Protein AF-A0A212C1H5-F1 (afdb_monomer)

Organism: Cervus elaphus hippelaphus (NCBI:txid46360)

Structure (mmCIF, N/CA/C/O backbone):
data_AF-A0A212C1H5-F1
#
_entry.id   AF-A0A212C1H5-F1
#
loop_
_atom_site.group_PDB
_atom_site.id
_atom_site.type_symbol
_atom_site.label_atom_id
_atom_site.label_alt_id
_atom_site.label_comp_id
_atom_site.label_asym_id
_atom_site.label_entity_id
_atom_site.label_seq_id
_atom_site.pdbx_PDB_ins_code
_atom_site.Cartn_x
_atom_site.Cartn_y
_atom_site.Cartn_z
_atom_site.occupancy
_atom_site.B_iso_or_equiv
_atom_site.auth_seq_id
_atom_site.auth_comp_id
_atom_site.auth_asym_id
_atom_site.auth_atom_id
_atom_site.pdbx_PDB_model_num
ATOM 1 N N . GLY A 1 1 ? 42.908 26.569 -45.230 1.00 54.16 1 GLY A N 1
ATOM 2 C CA . GLY A 1 1 ? 42.693 25.874 -43.937 1.00 54.16 1 GLY A CA 1
ATOM 3 C C . GLY A 1 1 ? 42.454 24.386 -44.158 1.00 54.16 1 GLY A C 1
ATOM 4 O O . GLY A 1 1 ? 42.084 24.028 -45.270 1.00 54.16 1 GLY A O 1
ATOM 5 N N . LYS A 1 2 ? 42.640 23.537 -43.129 1.00 58.97 2 LYS A N 1
ATOM 6 C CA . LYS A 1 2 ? 42.643 22.046 -43.169 1.00 58.97 2 LYS A CA 1
ATOM 7 C C . LYS A 1 2 ? 41.447 21.347 -43.855 1.00 58.97 2 LYS A C 1
ATOM 9 O O . LYS A 1 2 ? 41.479 20.137 -44.020 1.00 58.97 2 LYS A O 1
ATOM 14 N N . PHE A 1 3 ? 40.423 22.086 -44.279 1.00 60.28 3 PHE A N 1
ATOM 15 C CA . PHE A 1 3 ? 39.166 21.546 -44.802 1.00 60.28 3 PHE A CA 1
ATOM 16 C C . PHE A 1 3 ? 38.697 22.155 -46.134 1.00 60.28 3 PHE A C 1
ATOM 18 O O . PHE A 1 3 ? 37.614 21.830 -46.603 1.00 60.28 3 PHE A O 1
ATOM 25 N N . HIS A 1 4 ? 39.492 23.023 -46.774 1.00 64.06 4 HIS A N 1
ATOM 26 C CA . HIS A 1 4 ? 39.071 23.716 -48.006 1.00 64.06 4 HIS A CA 1
ATOM 27 C C . HIS A 1 4 ? 38.970 22.802 -49.245 1.00 64.06 4 HIS A C 1
ATOM 29 O O . HIS A 1 4 ? 38.386 23.208 -50.241 1.00 64.06 4 HIS A O 1
ATOM 35 N N . GLY A 1 5 ? 39.520 21.582 -49.195 1.00 68.19 5 GLY A N 1
ATOM 36 C CA . GLY A 1 5 ? 39.567 20.667 -50.343 1.00 68.19 5 GLY A CA 1
ATOM 37 C C . GLY A 1 5 ? 38.511 19.559 -50.361 1.00 68.19 5 GLY A C 1
ATOM 38 O O . GLY A 1 5 ? 38.435 18.837 -51.349 1.00 68.19 5 GLY A O 1
ATOM 39 N N . ASN A 1 6 ? 37.727 19.369 -49.290 1.00 77.69 6 ASN A N 1
ATOM 40 C CA . ASN A 1 6 ? 36.753 18.271 -49.234 1.00 77.69 6 ASN A CA 1
ATOM 41 C C . ASN A 1 6 ? 35.602 18.542 -48.236 1.00 77.69 6 ASN A C 1
ATOM 43 O O . ASN A 1 6 ? 35.604 18.014 -47.120 1.00 77.69 6 ASN A O 1
ATOM 47 N N . PRO A 1 7 ? 34.611 19.368 -48.617 1.00 79.88 7 PRO A N 1
ATOM 48 C CA . PRO A 1 7 ? 33.453 19.673 -47.772 1.00 79.88 7 PRO A CA 1
ATOM 49 C C . PRO A 1 7 ? 32.595 18.438 -47.451 1.00 79.88 7 PRO A C 1
ATOM 51 O O . PRO A 1 7 ? 32.007 18.367 -46.373 1.00 79.88 7 PRO A O 1
ATOM 54 N N . MET A 1 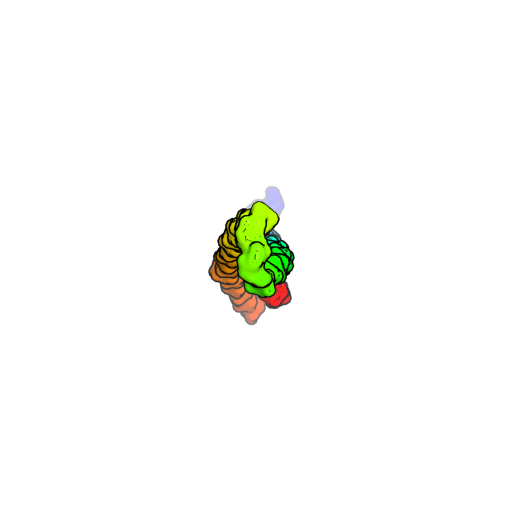8 ? 32.583 17.425 -48.327 1.00 85.38 8 MET A N 1
ATOM 55 C CA . MET A 1 8 ? 31.881 16.159 -48.080 1.00 85.38 8 MET A CA 1
ATOM 56 C C . MET A 1 8 ? 32.489 15.388 -46.907 1.00 85.38 8 MET A C 1
ATOM 58 O O . MET A 1 8 ? 31.760 14.888 -46.053 1.00 85.38 8 MET A O 1
ATOM 62 N N . HIS A 1 9 ? 33.819 15.340 -46.812 1.00 83.94 9 HIS A N 1
ATOM 63 C CA . HIS A 1 9 ? 34.504 14.704 -45.686 1.00 83.94 9 HIS A CA 1
ATOM 64 C C . HIS A 1 9 ? 34.149 15.380 -44.353 1.00 83.94 9 HIS A C 1
ATOM 66 O O . HIS A 1 9 ? 33.892 14.704 -43.359 1.00 83.94 9 HIS A O 1
ATOM 72 N N . VAL A 1 10 ? 34.063 16.713 -44.333 1.00 86.19 10 VAL A N 1
ATOM 73 C CA . VAL A 1 10 ? 33.647 17.465 -43.137 1.00 86.19 10 VAL A CA 1
ATOM 74 C C . VAL A 1 10 ? 32.201 17.152 -42.757 1.00 86.19 10 VAL A C 1
ATOM 76 O O . VAL A 1 10 ? 31.930 16.889 -41.587 1.00 86.19 10 VAL A O 1
ATOM 79 N N . ALA A 1 11 ? 31.283 17.117 -43.726 1.00 87.69 11 ALA A N 1
ATOM 80 C CA . ALA A 1 11 ? 29.883 16.773 -43.479 1.00 87.69 11 ALA A CA 1
ATOM 81 C C . ALA A 1 11 ? 29.730 15.360 -42.888 1.00 87.69 11 ALA A C 1
ATOM 83 O O . ALA A 1 11 ? 28.944 15.157 -41.961 1.00 87.69 11 ALA A O 1
ATOM 84 N N . VAL A 1 12 ? 30.524 14.396 -43.366 1.00 88.75 12 VAL A N 1
ATOM 85 C CA . VAL A 1 12 ? 30.555 13.028 -42.825 1.00 88.75 12 VAL A CA 1
ATOM 86 C C . VAL A 1 12 ? 31.069 13.009 -41.384 1.00 88.75 12 VAL A C 1
ATOM 88 O O . VAL A 1 12 ? 30.455 12.365 -40.534 1.00 88.75 12 VAL A O 1
ATOM 91 N N . VAL A 1 13 ? 32.149 13.734 -41.081 1.00 90.00 13 VAL A N 1
ATOM 92 C CA . VAL A 1 13 ? 32.690 13.827 -39.713 1.00 90.00 13 VAL A CA 1
ATOM 93 C C . VAL A 1 13 ? 31.669 14.454 -38.760 1.00 90.00 13 VAL A C 1
ATOM 95 O O . VAL A 1 13 ? 31.407 13.885 -37.704 1.00 90.00 13 VAL A O 1
ATOM 98 N N . ILE A 1 14 ? 31.028 15.560 -39.151 1.00 89.31 14 ILE A N 1
ATOM 99 C CA . ILE A 1 14 ? 29.989 16.220 -38.341 1.00 89.31 14 ILE A CA 1
ATOM 100 C C . ILE A 1 14 ? 28.794 15.284 -38.124 1.00 89.31 14 ILE A C 1
ATOM 102 O O . ILE A 1 14 ? 28.316 15.144 -37.001 1.00 89.31 14 ILE A O 1
ATOM 106 N N . SER A 1 15 ? 28.334 14.594 -39.172 1.00 89.38 15 SER A N 1
ATOM 107 C CA . SER A 1 15 ? 27.233 13.629 -39.076 1.00 89.38 15 SER A CA 1
ATOM 108 C C . SER A 1 15 ? 27.555 12.479 -38.116 1.00 89.38 15 SER A C 1
ATOM 110 O O . SER A 1 15 ? 26.720 12.099 -37.291 1.00 89.38 15 SER A O 1
ATOM 112 N N . ASN A 1 16 ? 28.7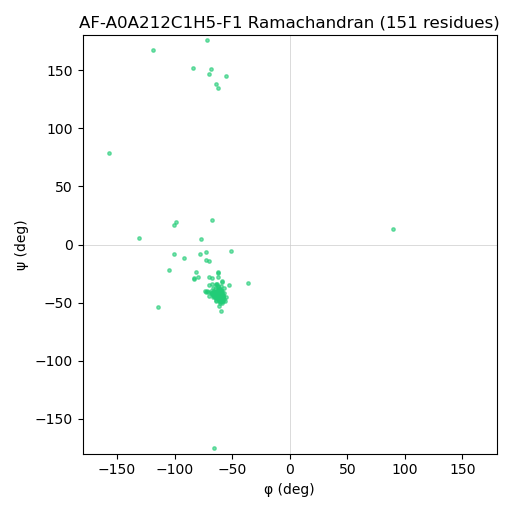85 11.960 -38.171 1.00 89.06 16 ASN A N 1
ATOM 113 C CA . ASN A 1 16 ? 29.254 10.917 -37.264 1.00 89.06 16 ASN A CA 1
ATOM 114 C C . ASN A 1 16 ? 29.352 11.417 -35.816 1.00 89.06 16 ASN A C 1
ATOM 116 O O . ASN A 1 16 ? 28.874 10.717 -34.926 1.00 89.06 16 ASN A O 1
ATOM 120 N N . CYS A 1 17 ? 29.883 12.623 -35.579 1.00 90.81 17 CYS A N 1
ATOM 121 C CA . CYS A 1 17 ? 29.919 13.223 -34.241 1.00 90.81 17 CYS A CA 1
ATOM 122 C C . CYS A 1 17 ? 28.510 13.417 -33.672 1.00 90.81 17 CYS A C 1
ATOM 124 O O . CYS A 1 17 ? 28.235 12.953 -32.574 1.00 90.81 17 CYS A O 1
ATOM 126 N N . LEU A 1 18 ? 27.581 13.993 -34.441 1.00 89.00 18 LEU A N 1
ATOM 127 C CA . LEU A 1 18 ? 26.193 14.184 -33.999 1.00 89.00 18 LEU A CA 1
ATOM 128 C C . LEU A 1 18 ? 25.472 12.853 -33.742 1.00 89.00 18 LEU A C 1
ATOM 130 O O . LEU A 1 18 ? 24.603 12.762 -32.874 1.00 89.00 18 LEU A O 1
ATOM 134 N N . ARG A 1 19 ? 25.780 11.804 -34.515 1.00 87.69 19 ARG A N 1
ATOM 135 C CA . ARG A 1 19 ? 25.254 10.454 -34.264 1.00 87.69 19 ARG A CA 1
ATOM 136 C C . ARG A 1 19 ? 25.788 9.894 -32.948 1.00 87.69 19 ARG A C 1
ATOM 138 O O . ARG A 1 19 ? 25.006 9.321 -32.195 1.00 87.69 19 ARG A O 1
ATOM 145 N N . GLU A 1 20 ? 27.072 10.083 -32.672 1.00 81.94 20 GLU A N 1
ATOM 146 C CA . GLU A 1 20 ? 27.699 9.589 -31.449 1.00 81.94 20 GLU A CA 1
ATOM 147 C C . GLU A 1 20 ? 27.255 10.374 -30.210 1.00 81.94 20 GLU A C 1
ATOM 149 O O . GLU A 1 20 ? 26.911 9.764 -29.203 1.00 81.94 20 GLU A O 1
ATOM 154 N N . GLU A 1 21 ? 27.121 11.698 -30.296 1.00 79.06 21 GLU A N 1
ATOM 155 C CA . GLU A 1 21 ? 26.545 12.525 -29.227 1.00 79.06 21 GLU A CA 1
ATOM 156 C C . GLU A 1 21 ? 25.111 12.097 -28.897 1.00 79.06 21 GLU A C 1
ATOM 158 O O . GLU A 1 21 ? 24.775 11.902 -27.730 1.00 79.06 21 GLU A O 1
ATOM 163 N N . ARG A 1 22 ? 24.273 11.854 -29.915 1.00 76.69 22 ARG A N 1
ATOM 164 C CA . ARG A 1 22 ? 22.919 11.311 -29.706 1.00 76.69 22 ARG A CA 1
ATOM 165 C C . ARG A 1 22 ? 22.939 9.924 -29.069 1.00 76.69 22 ARG A C 1
ATOM 167 O O . ARG A 1 22 ? 22.095 9.643 -28.223 1.00 76.69 22 ARG A O 1
ATOM 174 N N . ARG A 1 23 ? 23.894 9.065 -29.441 1.00 80.38 23 ARG A N 1
ATOM 175 C CA . ARG A 1 23 ? 24.070 7.737 -28.834 1.00 80.38 23 ARG A CA 1
ATOM 176 C C . ARG A 1 23 ? 24.457 7.848 -27.359 1.00 80.38 23 ARG A C 1
ATOM 178 O O . ARG A 1 23 ? 23.898 7.126 -26.541 1.00 80.38 23 ARG A O 1
ATOM 185 N N . ILE A 1 24 ? 25.371 8.758 -27.021 1.00 73.69 24 ILE A N 1
ATOM 186 C CA . ILE A 1 24 ? 25.818 9.016 -25.646 1.00 73.69 24 ILE A CA 1
ATOM 187 C C . ILE A 1 24 ? 24.671 9.591 -24.808 1.00 73.69 24 ILE A C 1
ATOM 189 O O . ILE A 1 24 ? 24.434 9.108 -23.705 1.00 73.69 24 ILE A O 1
ATOM 193 N N . LEU A 1 25 ? 23.911 10.554 -25.339 1.00 68.81 25 LEU A N 1
ATOM 194 C CA . LEU A 1 25 ? 22.744 11.127 -24.659 1.00 68.81 25 LEU A CA 1
ATOM 195 C C . LEU A 1 25 ? 21.636 10.087 -24.430 1.00 68.81 25 LEU A C 1
ATOM 197 O O . LEU A 1 25 ? 21.063 10.039 -23.347 1.00 68.81 25 LEU A O 1
ATOM 201 N N . ALA A 1 26 ? 21.374 9.212 -25.405 1.00 62.56 26 ALA A N 1
ATOM 202 C CA . ALA A 1 26 ? 20.406 8.124 -25.260 1.00 62.56 26 ALA A CA 1
ATOM 203 C C . ALA A 1 26 ? 20.881 7.024 -24.292 1.00 62.56 26 ALA A C 1
ATOM 205 O O . ALA A 1 26 ? 20.076 6.449 -23.567 1.00 62.56 26 ALA A O 1
ATOM 206 N N . ALA A 1 27 ? 22.182 6.730 -24.242 1.00 58.94 27 ALA A N 1
ATOM 207 C CA . ALA A 1 27 ? 22.750 5.830 -23.235 1.00 58.94 27 ALA A CA 1
ATOM 208 C C . ALA A 1 27 ? 22.727 6.454 -21.829 1.00 58.94 27 ALA A C 1
ATOM 210 O O . ALA A 1 27 ? 22.610 5.746 -20.834 1.00 58.94 27 ALA A O 1
ATOM 211 N N . ALA A 1 28 ? 22.784 7.783 -21.747 1.00 57.94 28 ALA A N 1
ATOM 212 C CA . ALA A 1 28 ? 22.643 8.536 -20.511 1.00 57.94 28 ALA A CA 1
ATOM 213 C C . ALA A 1 28 ? 21.185 8.661 -20.023 1.00 57.94 28 ALA A C 1
ATOM 215 O O . ALA A 1 28 ? 20.977 9.301 -18.994 1.00 57.94 28 ALA A O 1
ATOM 216 N N . ASN A 1 29 ? 20.195 8.019 -20.673 1.00 56.25 29 ASN A N 1
ATOM 217 C CA . ASN A 1 29 ? 18.765 8.029 -20.299 1.00 56.25 29 ASN A CA 1
ATOM 218 C C . ASN A 1 29 ? 18.432 7.308 -18.959 1.00 56.25 29 ASN A C 1
ATOM 220 O O . ASN A 1 29 ? 17.277 7.023 -18.655 1.00 56.25 29 ASN A O 1
ATOM 224 N N . MET A 1 30 ? 19.444 7.149 -18.097 1.00 56.25 30 MET A N 1
ATOM 225 C CA . MET A 1 30 ? 19.391 6.912 -16.647 1.00 56.25 30 MET A CA 1
ATOM 226 C C . MET A 1 30 ? 18.267 7.625 -15.861 1.00 56.25 30 MET A C 1
ATOM 228 O O . MET A 1 30 ? 17.842 7.051 -14.855 1.00 56.25 30 MET A O 1
ATOM 232 N N . PRO A 1 31 ? 17.782 8.844 -16.201 1.00 58.62 31 PRO A N 1
ATOM 233 C CA . PRO A 1 31 ? 16.693 9.476 -15.452 1.00 58.62 31 PRO A CA 1
ATOM 234 C C . PRO A 1 31 ? 15.409 8.647 -15.358 1.00 58.62 31 PRO A C 1
ATOM 236 O O . PRO A 1 31 ? 14.798 8.656 -14.291 1.00 58.62 31 PRO A O 1
ATOM 239 N N . VAL A 1 32 ? 15.005 7.917 -16.406 1.00 61.50 32 VAL A N 1
ATOM 240 C CA . VAL A 1 32 ? 13.754 7.132 -16.353 1.00 61.50 32 VAL A CA 1
ATOM 241 C C . VAL A 1 32 ? 13.924 5.905 -15.463 1.00 61.50 32 VAL A C 1
ATOM 243 O O . VAL A 1 32 ? 13.082 5.630 -14.610 1.00 61.50 32 VAL A O 1
ATOM 246 N N . GLN A 1 33 ? 15.077 5.247 -15.557 1.00 62.41 33 GLN A N 1
ATOM 247 C CA . GLN A 1 33 ? 15.376 4.073 -14.750 1.00 62.41 33 GLN A CA 1
ATOM 248 C C . GLN A 1 33 ? 15.515 4.392 -13.254 1.00 62.41 33 GLN A C 1
ATOM 250 O O . GLN A 1 33 ? 14.891 3.733 -12.424 1.00 62.41 33 GLN A O 1
ATOM 255 N N . ARG A 1 34 ? 16.238 5.465 -12.896 1.00 69.62 34 ARG A N 1
ATOM 256 C CA . ARG A 1 34 ? 16.291 5.940 -11.500 1.00 69.62 34 ARG A CA 1
ATOM 257 C C . ARG A 1 34 ? 14.906 6.288 -10.958 1.00 69.62 34 ARG A C 1
ATOM 259 O O . ARG A 1 34 ? 14.658 6.134 -9.768 1.00 69.62 34 ARG A O 1
ATOM 266 N N . ASN A 1 35 ? 14.002 6.764 -11.813 1.00 79.12 35 ASN A N 1
ATOM 267 C CA . ASN A 1 35 ? 12.643 7.109 -11.411 1.00 79.12 35 ASN A CA 1
ATOM 268 C C . ASN A 1 35 ? 11.796 5.861 -11.096 1.00 79.12 35 ASN A C 1
ATOM 270 O O . ASN A 1 35 ? 11.067 5.869 -10.106 1.00 79.12 35 ASN A O 1
ATOM 274 N N . VAL A 1 36 ? 11.918 4.784 -11.886 1.00 84.19 36 VAL A N 1
ATOM 275 C CA . VAL A 1 36 ? 11.269 3.486 -11.606 1.00 84.19 36 VAL A CA 1
ATOM 276 C C . VAL A 1 36 ? 11.768 2.921 -10.276 1.00 84.19 36 VAL A C 1
ATOM 278 O O . VAL A 1 36 ? 10.961 2.652 -9.389 1.00 84.19 36 VAL A O 1
ATOM 281 N N . GLU A 1 37 ? 13.088 2.821 -10.098 1.00 85.31 37 GLU A N 1
ATOM 282 C CA . GLU A 1 37 ? 13.708 2.266 -8.886 1.00 85.31 37 GLU A CA 1
ATOM 283 C C . GLU A 1 37 ? 13.302 3.047 -7.624 1.00 85.31 37 GLU A C 1
ATOM 285 O O . GLU A 1 37 ? 12.914 2.456 -6.612 1.00 85.31 37 GLU A O 1
ATOM 290 N N . HIS A 1 38 ? 13.316 4.384 -7.683 1.00 88.94 38 HIS A N 1
ATOM 291 C CA . HIS A 1 38 ? 12.871 5.218 -6.566 1.00 88.94 38 HIS A CA 1
ATOM 292 C C . HIS A 1 38 ? 11.385 5.025 -6.243 1.00 88.94 38 HIS A C 1
ATOM 294 O O . HIS A 1 38 ? 11.026 4.970 -5.065 1.00 88.94 38 HIS A O 1
ATOM 300 N N . LYS A 1 39 ? 10.517 4.900 -7.254 1.00 91.38 39 LYS A N 1
ATOM 301 C CA . LYS A 1 39 ? 9.087 4.653 -7.027 1.00 91.38 39 LYS A CA 1
ATOM 302 C C . LYS A 1 39 ? 8.823 3.273 -6.442 1.00 91.38 39 LYS A C 1
ATOM 304 O O . LYS A 1 39 ? 8.040 3.173 -5.502 1.00 91.38 39 LYS A O 1
ATOM 309 N N . VAL A 1 40 ? 9.502 2.237 -6.932 1.00 92.50 40 VAL A N 1
ATOM 310 C CA . VAL A 1 40 ? 9.432 0.884 -6.356 1.00 92.50 40 VAL A CA 1
ATOM 311 C C . VAL A 1 40 ? 9.833 0.919 -4.880 1.00 92.50 40 VAL A C 1
ATOM 313 O O . VAL A 1 40 ? 9.116 0.388 -4.030 1.00 92.50 40 VAL A O 1
ATOM 316 N N . ALA A 1 41 ? 10.939 1.592 -4.551 1.00 94.00 41 ALA A N 1
ATOM 317 C CA . ALA A 1 41 ? 11.398 1.729 -3.172 1.00 94.00 41 ALA A CA 1
ATOM 318 C C . ALA A 1 41 ? 10.394 2.492 -2.287 1.00 94.00 41 ALA A C 1
ATOM 320 O O . ALA A 1 41 ? 10.135 2.072 -1.157 1.00 94.00 41 ALA A O 1
ATOM 321 N N . ALA A 1 42 ? 9.801 3.574 -2.800 1.00 95.25 42 ALA A N 1
ATOM 322 C CA . ALA A 1 42 ? 8.790 4.353 -2.088 1.00 95.25 42 ALA A CA 1
ATOM 323 C C . ALA A 1 42 ? 7.519 3.533 -1.813 1.00 95.25 42 ALA A C 1
ATOM 325 O O . ALA A 1 42 ? 7.071 3.475 -0.668 1.00 95.25 42 ALA A O 1
ATOM 326 N N . ILE A 1 43 ? 6.991 2.832 -2.822 1.00 96.81 43 ILE A N 1
ATOM 327 C CA . ILE A 1 43 ? 5.821 1.952 -2.676 1.00 96.81 43 ILE A CA 1
ATOM 328 C C . ILE A 1 43 ? 6.116 0.853 -1.652 1.00 96.81 43 ILE A C 1
ATOM 330 O O . ILE A 1 43 ? 5.317 0.623 -0.745 1.00 96.81 43 ILE A O 1
ATOM 334 N N . LYS A 1 44 ? 7.291 0.215 -1.735 1.00 97.19 44 LYS A N 1
ATOM 335 C CA . LYS A 1 44 ? 7.714 -0.812 -0.773 1.00 97.19 44 LYS A CA 1
ATOM 336 C C . LYS A 1 44 ? 7.743 -0.276 0.660 1.00 97.19 44 LYS A C 1
ATOM 338 O O . LYS A 1 44 ? 7.279 -0.960 1.570 1.00 97.19 44 LYS A O 1
ATOM 343 N N . ASN A 1 45 ? 8.262 0.933 0.868 1.00 97.81 45 ASN A N 1
ATOM 344 C CA . ASN A 1 45 ? 8.272 1.556 2.188 1.00 97.81 45 ASN A CA 1
ATOM 345 C C . ASN A 1 45 ? 6.847 1.848 2.689 1.00 97.81 45 ASN A C 1
ATOM 347 O O . ASN A 1 45 ? 6.516 1.480 3.814 1.00 97.81 45 ASN A O 1
ATOM 351 N N . SER A 1 46 ? 5.978 2.406 1.841 1.00 97.88 46 SER A N 1
ATOM 352 C CA . SER A 1 46 ? 4.565 2.646 2.169 1.00 97.88 46 SER A CA 1
ATOM 353 C C . SER A 1 46 ? 3.819 1.361 2.540 1.00 97.88 46 SER A C 1
ATOM 355 O O . SER A 1 46 ? 3.042 1.359 3.498 1.00 97.88 46 SER A O 1
ATOM 357 N N . VAL A 1 47 ? 4.082 0.254 1.837 1.00 98.38 47 VAL A N 1
ATOM 358 C CA . VAL A 1 47 ? 3.534 -1.072 2.165 1.00 98.38 47 VAL A CA 1
ATOM 359 C C . VAL A 1 47 ? 3.993 -1.520 3.551 1.00 98.38 47 VAL A C 1
ATOM 361 O O . VAL A 1 47 ? 3.152 -1.887 4.367 1.00 98.38 47 VAL A O 1
ATOM 364 N N . GLN A 1 48 ? 5.291 -1.431 3.855 1.00 98.19 48 GLN A N 1
ATOM 365 C CA . GLN A 1 48 ? 5.827 -1.818 5.167 1.00 98.19 48 GLN A CA 1
ATOM 366 C C . GLN A 1 48 ? 5.239 -0.981 6.310 1.00 98.19 48 GLN A C 1
ATOM 368 O O . GLN A 1 48 ? 4.878 -1.526 7.352 1.00 98.19 48 GLN A O 1
ATOM 373 N N . MET A 1 49 ? 5.099 0.331 6.115 1.00 97.06 49 MET A N 1
ATOM 374 C CA . MET A 1 49 ? 4.471 1.209 7.106 1.00 97.06 49 MET A CA 1
ATOM 375 C C . MET A 1 49 ? 2.992 0.857 7.313 1.00 97.06 49 MET A C 1
ATOM 377 O O . MET A 1 49 ? 2.523 0.798 8.445 1.00 97.06 49 MET A O 1
ATOM 381 N N . THR A 1 50 ? 2.266 0.563 6.231 1.00 98.00 50 THR A N 1
ATOM 382 C CA . THR A 1 50 ? 0.851 0.157 6.300 1.00 98.00 50 THR A CA 1
ATOM 383 C C . THR A 1 50 ? 0.683 -1.210 6.972 1.00 98.00 50 THR A C 1
ATOM 385 O O . THR A 1 50 ? -0.286 -1.429 7.699 1.00 98.00 50 THR A O 1
ATOM 388 N N . GLU A 1 51 ? 1.634 -2.127 6.786 1.00 97.88 51 GLU A N 1
ATOM 389 C CA . GLU A 1 51 ? 1.669 -3.411 7.492 1.00 97.88 51 GLU A CA 1
ATOM 390 C C . GLU A 1 51 ? 1.854 -3.209 9.005 1.00 97.88 51 GLU A C 1
ATOM 392 O O . GLU A 1 51 ? 1.147 -3.827 9.799 1.00 97.88 51 GLU A O 1
ATOM 397 N N . GLN A 1 52 ? 2.754 -2.308 9.418 1.00 97.81 52 GLN A N 1
ATOM 398 C CA . GLN A 1 52 ? 2.926 -1.955 10.832 1.00 97.81 52 GLN A CA 1
ATOM 399 C C . GLN A 1 52 ? 1.665 -1.311 11.421 1.00 97.81 52 GLN A C 1
ATOM 401 O O . GLN A 1 52 ? 1.241 -1.694 12.510 1.00 97.81 52 GLN A O 1
ATOM 406 N N . ASP A 1 53 ? 1.029 -0.393 10.688 1.00 96.62 53 ASP A N 1
ATOM 407 C CA . ASP A 1 53 ? -0.246 0.209 11.097 1.00 96.62 53 ASP A CA 1
ATOM 408 C C . ASP A 1 53 ? -1.350 -0.848 11.261 1.00 96.62 53 ASP A C 1
ATOM 410 O O . ASP A 1 53 ? -2.195 -0.726 12.147 1.00 96.62 53 ASP A O 1
ATOM 414 N N . THR A 1 54 ? -1.344 -1.885 10.418 1.00 97.88 54 THR A N 1
ATOM 415 C CA . THR A 1 54 ? -2.311 -2.991 10.480 1.00 97.88 54 THR A CA 1
ATOM 416 C C . THR A 1 54 ? -2.079 -3.862 11.712 1.00 97.88 54 THR A C 1
ATOM 418 O O . THR A 1 54 ? -3.036 -4.134 12.425 1.00 97.88 54 THR A O 1
ATOM 421 N N . LYS A 1 55 ? -0.826 -4.208 12.036 1.00 98.25 55 LYS A N 1
ATOM 422 C CA . LYS A 1 55 ? -0.493 -4.945 13.273 1.00 98.25 55 LYS A CA 1
ATOM 423 C C . LYS A 1 55 ? -0.925 -4.179 14.521 1.00 98.25 55 LYS A C 1
ATOM 425 O O . LYS A 1 55 ? -1.567 -4.726 15.403 1.00 98.25 55 LYS A O 1
ATOM 430 N N . TYR A 1 56 ? -0.655 -2.877 14.555 1.00 96.94 56 TYR A N 1
ATOM 431 C CA . TYR A 1 56 ? -1.107 -2.038 15.663 1.00 96.94 56 TYR A CA 1
ATOM 432 C C . TYR A 1 56 ? -2.642 -1.949 15.755 1.00 96.94 56 TYR A C 1
ATOM 434 O O . TYR A 1 56 ? -3.209 -1.858 16.843 1.00 96.94 56 TYR A O 1
ATOM 442 N N . LEU A 1 57 ? -3.336 -1.964 14.615 1.00 98.00 57 LEU A N 1
ATOM 443 C CA . LEU A 1 57 ? -4.795 -2.008 14.581 1.00 98.00 57 LEU A CA 1
ATOM 444 C C . LEU A 1 57 ? -5.344 -3.340 15.119 1.00 98.00 57 LEU A C 1
ATOM 446 O O . LEU A 1 57 ? -6.369 -3.320 15.798 1.00 98.00 57 LEU A O 1
ATOM 450 N N . GLU A 1 58 ? -4.674 -4.459 14.831 1.00 98.25 58 GLU A N 1
ATOM 451 C CA . GLU A 1 58 ? -4.990 -5.779 15.395 1.00 98.25 58 GLU A CA 1
ATOM 452 C C . GLU A 1 58 ? -4.857 -5.757 16.924 1.00 98.25 58 GLU A C 1
ATOM 454 O O . GLU A 1 58 ? -5.820 -6.092 17.609 1.00 98.25 58 GLU A O 1
ATOM 459 N N . ASP A 1 59 ? -3.751 -5.226 17.459 1.00 98.44 59 ASP A N 1
ATOM 460 C CA . ASP A 1 59 ? -3.534 -5.109 18.910 1.00 98.44 59 ASP A CA 1
ATOM 461 C C . ASP A 1 59 ? -4.643 -4.290 19.604 1.00 98.44 59 ASP A C 1
ATOM 463 O O . ASP A 1 59 ? -5.186 -4.689 20.637 1.00 98.44 59 ASP A O 1
ATOM 467 N N . LEU A 1 60 ? -5.023 -3.144 19.024 1.00 97.75 60 LEU A N 1
ATOM 468 C CA . LEU A 1 60 ? -6.109 -2.307 19.554 1.00 97.75 60 LEU A CA 1
ATOM 469 C C . LEU A 1 60 ? -7.466 -3.014 19.525 1.00 97.75 60 LEU A C 1
ATOM 471 O O . LEU A 1 60 ? -8.320 -2.773 20.383 1.00 97.75 60 LEU A O 1
ATOM 475 N N . GLN A 1 61 ? -7.693 -3.836 18.505 1.00 98.44 61 GLN A N 1
ATOM 476 C CA . GLN A 1 61 ? -8.932 -4.579 18.364 1.00 98.44 61 GLN A CA 1
ATOM 477 C C . GLN A 1 61 ? -8.999 -5.735 19.363 1.00 98.44 61 GLN A C 1
ATOM 479 O O . GLN A 1 61 ? -10.049 -5.929 19.973 1.00 98.44 61 GLN A O 1
ATOM 484 N N . ASP A 1 62 ? -7.888 -6.431 19.594 1.00 98.62 62 ASP A N 1
ATOM 485 C CA . ASP A 1 62 ? -7.779 -7.468 20.619 1.00 98.62 62 ASP A CA 1
ATOM 486 C C . ASP A 1 62 ? -8.012 -6.894 22.025 1.00 98.62 62 ASP A C 1
ATOM 488 O O . ASP A 1 62 ? -8.745 -7.483 22.826 1.00 98.62 62 ASP A O 1
ATOM 492 N N . GLU A 1 63 ? -7.464 -5.709 22.318 1.00 98.06 63 GLU A N 1
ATOM 493 C CA . GLU A 1 63 ? -7.704 -5.011 23.585 1.00 98.06 63 GLU A CA 1
ATOM 494 C C . GLU A 1 63 ? -9.184 -4.637 23.754 1.00 98.06 63 GLU A C 1
ATOM 496 O O . GLU A 1 63 ? -9.779 -4.873 24.814 1.00 98.06 63 GLU A O 1
ATOM 501 N N . PHE A 1 64 ? -9.799 -4.083 22.704 1.00 98.25 64 PHE A N 1
ATOM 502 C CA . PHE A 1 64 ? -11.223 -3.756 22.707 1.00 98.25 64 PHE A CA 1
ATOM 503 C C . PHE A 1 64 ? -12.073 -5.005 22.964 1.00 98.25 64 PHE A C 1
ATOM 505 O O . PHE A 1 64 ? -12.923 -5.002 23.857 1.00 98.25 64 PHE A O 1
ATOM 512 N N . ASP A 1 65 ? -11.819 -6.084 22.224 1.00 98.19 65 ASP A N 1
ATOM 513 C CA . ASP A 1 65 ? -12.551 -7.343 22.333 1.00 98.19 65 ASP A CA 1
ATOM 514 C C . ASP A 1 65 ? -12.413 -7.954 23.728 1.00 98.19 65 ASP A C 1
ATOM 516 O O . ASP A 1 65 ? -13.396 -8.448 24.289 1.00 98.19 65 ASP A O 1
ATOM 520 N N . TYR A 1 66 ? -11.211 -7.913 24.306 1.00 97.56 66 TYR A N 1
ATOM 521 C CA . TYR A 1 66 ? -10.956 -8.394 25.659 1.00 97.56 66 TYR A CA 1
ATOM 522 C C . TYR A 1 66 ? -11.781 -7.622 26.695 1.00 97.56 66 TYR A C 1
ATOM 524 O O . TYR A 1 66 ? -12.493 -8.228 27.508 1.00 97.56 66 TYR A O 1
ATOM 532 N N . ARG A 1 67 ? -11.743 -6.286 26.652 1.00 95.31 67 ARG A N 1
ATOM 533 C CA . ARG A 1 67 ? -12.502 -5.440 27.588 1.00 95.31 67 ARG A CA 1
ATOM 534 C C . ARG A 1 67 ? -14.003 -5.603 27.402 1.00 95.31 67 ARG A C 1
ATOM 536 O O . ARG A 1 67 ? -14.732 -5.775 28.378 1.00 95.31 67 ARG A O 1
ATOM 543 N N . TYR A 1 68 ? -14.465 -5.638 26.158 1.00 94.94 68 TYR A N 1
ATOM 544 C CA . TYR A 1 68 ? -15.872 -5.840 25.840 1.00 94.94 68 TYR A CA 1
ATOM 545 C C . TYR A 1 68 ? -16.395 -7.186 26.363 1.00 94.94 68 TYR A C 1
ATOM 547 O O . TYR A 1 68 ? -17.434 -7.228 27.026 1.00 94.94 68 TYR A O 1
ATOM 555 N N . LYS A 1 69 ? -15.651 -8.280 26.147 1.00 95.12 69 LYS A N 1
ATOM 556 C CA . LYS A 1 69 ? -15.991 -9.610 26.683 1.00 95.12 69 LYS A CA 1
ATOM 557 C C . LYS A 1 69 ? -16.015 -9.617 28.209 1.00 95.12 69 LYS A C 1
ATOM 559 O O . LYS A 1 69 ? -16.971 -10.133 28.782 1.00 95.12 69 LYS A O 1
ATOM 564 N N . THR A 1 70 ? -15.025 -8.993 28.851 1.00 92.00 70 THR A N 1
ATOM 565 C CA . THR A 1 70 ? -14.956 -8.867 30.319 1.00 92.00 70 THR A CA 1
ATOM 566 C C . THR A 1 70 ? -16.229 -8.226 30.875 1.00 92.00 70 THR A C 1
ATOM 568 O O . THR A 1 70 ? -16.832 -8.734 31.823 1.00 92.00 70 THR A O 1
ATOM 571 N N . ILE A 1 71 ? -16.695 -7.154 30.232 1.00 89.12 71 ILE A N 1
ATOM 572 C CA . ILE A 1 71 ? -17.918 -6.454 30.622 1.00 89.12 71 ILE A CA 1
ATOM 573 C C . ILE A 1 71 ? -19.173 -7.302 30.405 1.00 89.12 71 ILE A C 1
ATOM 575 O O . ILE A 1 71 ? -20.066 -7.318 31.257 1.00 89.12 71 ILE A O 1
ATOM 579 N N . GLN A 1 72 ? -19.261 -8.029 29.290 1.00 87.88 72 GLN A N 1
ATOM 580 C CA . GLN A 1 72 ? -20.413 -8.892 29.025 1.00 87.88 72 GLN A CA 1
ATOM 581 C C . GLN A 1 72 ? -20.571 -10.003 30.067 1.00 87.88 72 GLN A C 1
ATOM 583 O O . GLN A 1 72 ? -21.702 -10.331 30.434 1.00 87.88 72 GLN A O 1
ATOM 588 N N . THR A 1 73 ? -19.454 -10.551 30.551 1.00 88.25 73 THR A N 1
ATOM 589 C CA . THR A 1 73 ? -19.437 -11.645 31.530 1.00 88.25 73 THR A CA 1
ATOM 590 C C . THR A 1 73 ? -19.722 -11.216 32.971 1.00 88.25 73 THR A C 1
ATOM 592 O O . THR A 1 73 ? -19.888 -12.086 33.819 1.00 88.25 73 THR A O 1
ATOM 595 N N . MET A 1 74 ? -19.802 -9.912 33.269 1.00 83.88 74 MET A N 1
ATOM 596 C CA . MET A 1 74 ? -20.132 -9.430 34.617 1.00 83.88 74 MET A CA 1
ATOM 597 C C . MET A 1 74 ? -21.595 -9.699 35.001 1.00 83.88 74 MET A C 1
ATOM 599 O O . MET A 1 74 ? -22.507 -9.636 34.164 1.00 83.88 74 MET A O 1
ATOM 603 N N . ASP A 1 75 ? -21.814 -9.948 36.293 1.00 76.31 75 ASP A N 1
ATOM 604 C CA . ASP A 1 75 ? -23.132 -10.204 36.873 1.00 76.31 75 ASP A CA 1
ATOM 605 C C . ASP A 1 75 ? -24.021 -8.948 36.852 1.00 76.31 75 ASP A C 1
ATOM 607 O O . ASP A 1 75 ? -23.545 -7.812 36.880 1.00 76.31 75 ASP A O 1
ATOM 611 N N . GLN A 1 76 ? -25.346 -9.125 36.783 1.00 69.25 76 GLN A N 1
ATOM 612 C CA . GLN A 1 76 ? -26.285 -8.002 36.594 1.00 69.25 76 GLN A CA 1
ATOM 613 C C . GLN A 1 76 ? -26.268 -6.972 37.739 1.00 69.25 76 GLN A C 1
ATOM 615 O O . GLN A 1 76 ? -26.605 -5.812 37.502 1.00 69.25 76 GLN A O 1
ATOM 620 N N . GLY A 1 77 ? -25.850 -7.368 38.947 1.00 64.12 77 GLY A N 1
ATOM 621 C CA . GLY A 1 77 ? -25.753 -6.481 40.112 1.00 64.12 77 GLY A CA 1
ATOM 622 C C . GLY A 1 77 ? -24.677 -5.394 39.991 1.00 64.12 77 GLY A C 1
ATOM 623 O O . GLY A 1 77 ? -24.868 -4.298 40.514 1.00 64.12 77 GLY A O 1
ATOM 624 N N . ASP A 1 78 ? -23.603 -5.649 39.236 1.00 67.56 78 ASP A N 1
ATOM 625 C CA . ASP A 1 78 ? -22.447 -4.742 39.121 1.00 67.56 78 ASP A CA 1
ATOM 626 C C . ASP A 1 78 ? -22.562 -3.750 37.946 1.00 67.56 78 ASP A C 1
ATOM 628 O O . ASP A 1 78 ? -21.826 -2.758 37.859 1.00 67.56 78 ASP A O 1
ATOM 632 N N . LYS A 1 79 ? -23.540 -3.971 37.053 1.00 67.56 79 LYS A N 1
ATOM 633 C CA . LYS A 1 79 ? -23.734 -3.209 35.804 1.00 67.56 79 LYS A CA 1
ATOM 634 C C . LYS A 1 79 ? -24.262 -1.790 35.998 1.00 67.56 79 LYS A C 1
ATOM 636 O O . LYS A 1 79 ? -24.218 -1.005 35.059 1.00 67.56 79 LYS A O 1
ATOM 641 N N . ASN A 1 80 ? -24.747 -1.442 37.189 1.00 71.75 80 ASN A N 1
ATOM 642 C CA . ASN A 1 80 ? -25.289 -0.109 37.471 1.00 71.75 80 ASN A CA 1
ATOM 643 C C . ASN A 1 80 ? -24.293 0.805 38.213 1.00 71.75 80 ASN A C 1
ATOM 645 O O . ASN A 1 80 ? -24.686 1.806 38.813 1.00 71.75 80 ASN A O 1
ATOM 649 N N . SER A 1 81 ? -23.003 0.448 38.210 1.00 82.75 81 SER A N 1
ATOM 650 C CA . SER A 1 81 ? -21.946 1.209 38.878 1.00 82.75 81 SER A CA 1
ATOM 651 C C . SER A 1 81 ? -21.411 2.361 38.014 1.00 82.75 81 SER A C 1
ATOM 653 O O . SER A 1 81 ? -21.393 2.300 36.785 1.00 82.75 81 SER A O 1
ATOM 655 N N . ALA A 1 82 ? -20.913 3.422 38.659 1.00 85.62 82 ALA A N 1
ATOM 656 C CA . ALA A 1 82 ? -20.228 4.518 37.963 1.00 85.62 82 ALA A CA 1
ATOM 657 C C . ALA A 1 82 ? -18.995 4.029 37.176 1.00 85.62 82 ALA A C 1
ATOM 659 O O . ALA A 1 82 ? -18.698 4.558 36.107 1.00 85.62 82 ALA A O 1
ATOM 660 N N . LEU A 1 83 ? -18.326 2.983 37.675 1.00 84.88 83 LEU A N 1
ATOM 661 C CA . LEU A 1 83 ? -17.192 2.338 37.012 1.00 84.88 83 LEU A CA 1
ATOM 662 C C . LEU A 1 83 ? -17.606 1.688 35.688 1.00 84.88 83 LEU A C 1
ATOM 664 O O . LEU A 1 83 ? -16.924 1.868 34.685 1.00 84.88 83 LEU A O 1
ATOM 668 N N . MET A 1 84 ? -18.757 1.011 35.653 1.00 87.06 84 MET A N 1
ATOM 669 C CA . MET A 1 84 ? -19.302 0.434 34.422 1.00 87.06 84 MET A CA 1
ATOM 670 C C . MET A 1 84 ? -19.583 1.511 33.368 1.00 87.06 84 MET A C 1
ATOM 672 O O . MET A 1 84 ? -19.225 1.351 32.203 1.00 87.06 84 MET A O 1
ATOM 676 N N . ASN A 1 85 ? -20.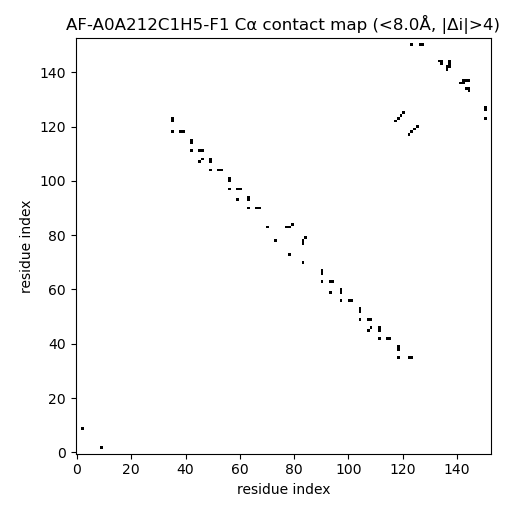189 2.631 33.771 1.00 87.88 85 ASN A N 1
ATOM 677 C CA . ASN A 1 85 ? -20.440 3.744 32.853 1.00 87.88 85 ASN A CA 1
ATOM 678 C C . ASN A 1 85 ? -19.133 4.313 32.279 1.00 87.88 85 ASN A C 1
ATOM 680 O O . ASN A 1 85 ? -19.077 4.648 31.097 1.00 87.88 85 ASN A O 1
ATOM 684 N N . GLN A 1 86 ? -18.075 4.389 33.090 1.00 92.00 86 GLN A N 1
ATOM 685 C CA . GLN A 1 86 ? -16.766 4.845 32.630 1.00 92.00 86 GLN A CA 1
ATOM 686 C C . GLN A 1 86 ? -16.112 3.857 31.656 1.00 92.00 86 GLN A C 1
ATOM 688 O O . GLN A 1 86 ? -15.598 4.283 30.624 1.00 92.00 86 GLN A O 1
ATOM 693 N N . GLU A 1 87 ? -16.201 2.555 31.920 1.00 91.50 87 GLU A N 1
ATOM 694 C CA . GLU A 1 87 ? -15.718 1.515 31.004 1.00 91.50 87 GLU A CA 1
ATOM 695 C C . GLU A 1 87 ? -16.434 1.557 29.645 1.00 91.50 87 GLU A C 1
ATOM 697 O O . GLU A 1 87 ? -15.791 1.449 28.600 1.00 91.50 87 GLU A O 1
ATOM 702 N N . VAL A 1 88 ? -17.753 1.786 29.631 1.00 91.69 88 VAL A N 1
ATOM 703 C CA . VAL A 1 88 ? -18.524 1.957 28.387 1.00 91.69 88 VAL A CA 1
ATOM 704 C C . VAL A 1 88 ? -18.048 3.181 27.599 1.00 91.69 88 VAL A C 1
ATOM 706 O O . VAL A 1 88 ? -17.901 3.096 26.378 1.00 91.69 88 VAL A O 1
ATOM 709 N N . LEU A 1 89 ? -17.762 4.302 28.273 1.00 95.31 89 LEU A N 1
ATOM 710 C CA . LEU A 1 89 ? -17.189 5.482 27.617 1.00 95.31 89 LEU A CA 1
ATOM 711 C C . LEU A 1 89 ? -15.816 5.172 27.014 1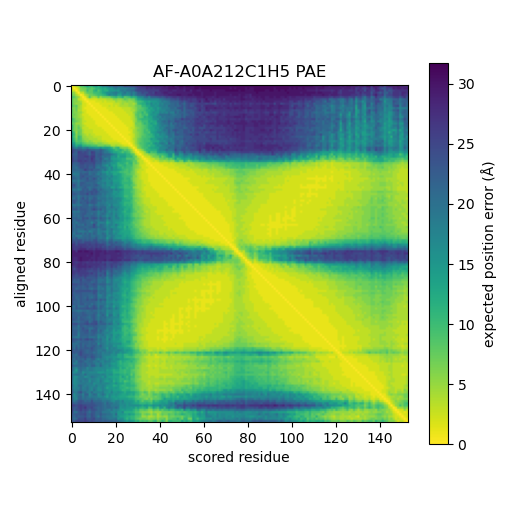.00 95.31 89 LEU A C 1
ATOM 713 O O . LEU A 1 89 ? -15.570 5.527 25.862 1.00 95.31 89 LEU A O 1
ATOM 717 N N . THR A 1 90 ? -14.951 4.451 27.733 1.00 95.88 90 THR A N 1
ATOM 718 C CA . THR A 1 90 ? -13.641 4.075 27.188 1.00 95.88 90 THR A CA 1
ATOM 719 C C . THR A 1 90 ? -13.769 3.139 25.985 1.00 95.88 90 THR A C 1
ATOM 721 O O . THR A 1 90 ? -13.073 3.326 24.990 1.00 95.88 90 THR A O 1
ATOM 724 N N . LEU A 1 91 ? -14.685 2.165 26.015 1.00 96.94 91 LEU A N 1
ATOM 725 C CA . LEU A 1 91 ? -14.957 1.315 24.851 1.00 96.94 91 LEU A CA 1
ATOM 726 C C . LEU A 1 91 ? -15.439 2.128 23.646 1.00 96.94 91 LEU A C 1
ATOM 728 O O . LEU A 1 91 ? -15.045 1.839 22.516 1.00 96.94 91 LEU A O 1
ATOM 732 N N . GLN A 1 92 ? -16.259 3.156 23.868 1.00 97.81 92 GLN A N 1
ATOM 733 C CA . GLN A 1 92 ? -16.704 4.041 22.796 1.00 97.81 92 GLN A CA 1
ATOM 734 C C . GLN A 1 92 ? -15.540 4.846 22.195 1.00 97.81 92 GLN A C 1
ATOM 736 O O . GLN A 1 92 ? -15.467 5.002 20.974 1.00 97.81 92 GLN A O 1
ATOM 741 N N . GLU A 1 93 ? -14.609 5.329 23.020 1.00 98.06 93 GLU A N 1
ATOM 742 C CA . GLU A 1 93 ? -13.385 5.994 22.553 1.00 98.06 93 GLU A CA 1
ATOM 743 C C . GLU A 1 93 ? -12.495 5.042 21.742 1.00 98.06 93 GLU A C 1
ATOM 745 O O . GLU A 1 93 ? -12.016 5.410 20.664 1.00 98.06 93 GLU A O 1
ATOM 750 N N . MET A 1 94 ? -12.332 3.799 22.204 1.00 98.31 94 MET A N 1
ATOM 751 C CA . MET A 1 94 ? -11.600 2.759 21.476 1.00 98.31 94 MET A CA 1
ATOM 752 C C . MET A 1 94 ? -12.252 2.451 20.123 1.00 98.31 94 MET A C 1
ATOM 754 O O . MET A 1 94 ? -11.554 2.405 19.113 1.00 98.31 94 MET A O 1
ATOM 758 N N . LEU A 1 95 ? -13.582 2.320 20.069 1.00 98.19 95 LEU A N 1
ATOM 759 C CA . LEU A 1 95 ? -14.340 2.134 18.825 1.00 98.19 95 LEU A CA 1
ATOM 760 C C . LEU A 1 95 ? -14.112 3.277 17.833 1.00 98.19 95 LEU A C 1
ATOM 762 O O . LEU A 1 95 ? -13.862 3.029 16.654 1.00 98.19 95 LEU A O 1
ATOM 766 N N . ASN A 1 96 ? -14.159 4.522 18.309 1.00 98.38 96 ASN A N 1
ATOM 767 C CA . ASN A 1 96 ? -13.907 5.695 17.474 1.00 98.38 96 ASN A CA 1
ATOM 768 C C . ASN A 1 96 ? -12.465 5.697 16.936 1.00 98.38 96 ASN A C 1
ATOM 770 O O . ASN A 1 96 ? -12.239 6.000 15.763 1.00 98.38 96 ASN A O 1
ATOM 774 N N . SER A 1 97 ? -11.492 5.321 17.771 1.00 97.88 97 SER A N 1
ATOM 775 C CA . SER A 1 97 ? -10.087 5.178 17.369 1.00 97.88 97 SER A CA 1
ATOM 776 C C . SER A 1 97 ? -9.901 4.072 16.322 1.00 97.88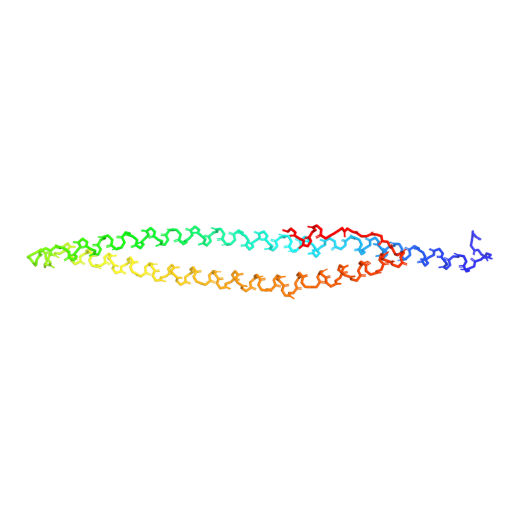 97 SER A C 1
ATOM 778 O O . SER A 1 97 ? -9.238 4.293 15.306 1.00 97.88 97 SER A O 1
ATOM 780 N N . LEU A 1 98 ? -10.534 2.910 16.521 1.00 98.56 98 LEU A N 1
ATOM 781 C CA . LEU A 1 98 ? -10.529 1.793 15.573 1.00 98.56 98 LEU A CA 1
ATOM 782 C C . LEU A 1 98 ? -11.133 2.196 14.224 1.00 98.56 98 LEU A C 1
ATOM 784 O O . LEU A 1 98 ? -10.531 1.924 13.187 1.00 98.56 98 LEU A O 1
ATOM 788 N N . ASP A 1 99 ? -12.291 2.861 14.214 1.00 98.50 99 ASP A N 1
ATOM 789 C CA . ASP A 1 99 ? -12.930 3.347 12.984 1.00 98.50 99 ASP A CA 1
ATOM 790 C C . ASP A 1 99 ? -12.026 4.330 12.229 1.00 98.50 99 ASP A C 1
ATOM 792 O O . ASP A 1 99 ? -11.772 4.156 11.032 1.00 98.50 99 ASP A O 1
ATOM 796 N N . PHE A 1 100 ? -11.475 5.319 12.939 1.00 98.25 100 PHE A N 1
ATOM 797 C CA . PHE A 1 100 ? -10.555 6.289 12.355 1.00 98.25 100 PHE A CA 1
ATOM 798 C C . PHE A 1 100 ? -9.330 5.605 11.736 1.00 98.25 100 PHE A C 1
ATOM 800 O O . PHE A 1 100 ? -8.981 5.873 10.583 1.00 98.25 100 PHE A O 1
ATOM 807 N N . LYS A 1 101 ? -8.693 4.687 12.472 1.00 97.62 101 LYS A N 1
ATOM 808 C CA . LYS A 1 101 ? -7.495 3.980 12.004 1.00 97.62 101 LYS A CA 1
ATOM 809 C C . LYS A 1 101 ? -7.798 3.046 10.839 1.00 97.62 101 LYS A C 1
ATOM 811 O O . LYS A 1 101 ? -7.055 3.074 9.865 1.00 97.62 101 LYS A O 1
ATOM 816 N N . ARG A 1 102 ? -8.912 2.305 10.861 1.00 98.50 102 ARG A N 1
ATOM 817 C CA . ARG A 1 102 ? -9.363 1.479 9.723 1.00 98.50 102 ARG A CA 1
ATOM 818 C C . ARG A 1 102 ? -9.517 2.312 8.457 1.00 98.50 102 ARG A C 1
ATOM 820 O O . ARG A 1 102 ? -8.983 1.941 7.414 1.00 98.50 102 ARG A O 1
ATOM 827 N N . LYS A 1 103 ? -10.201 3.456 8.546 1.00 98.44 103 LYS A N 1
ATOM 828 C CA . LYS A 1 103 ? -10.374 4.376 7.411 1.00 98.44 103 LYS A CA 1
ATOM 829 C C . LYS A 1 103 ? -9.036 4.917 6.910 1.00 98.44 103 LYS A C 1
ATOM 831 O O . LYS A 1 103 ? -8.806 4.933 5.702 1.00 98.44 103 LYS A O 1
ATOM 836 N N . ALA A 1 104 ? -8.143 5.311 7.817 1.00 97.12 104 ALA A N 1
ATOM 837 C CA . ALA A 1 104 ? -6.809 5.788 7.460 1.00 97.12 104 ALA A CA 1
ATOM 838 C C . ALA A 1 104 ? -5.979 4.701 6.750 1.00 97.12 104 ALA A C 1
ATOM 840 O O . ALA A 1 104 ? -5.404 4.966 5.694 1.00 97.12 104 ALA A O 1
ATOM 841 N N . THR A 1 105 ? -5.967 3.474 7.274 1.00 97.44 105 THR A N 1
ATOM 842 C CA . THR A 1 105 ? -5.276 2.326 6.670 1.00 97.44 105 THR A CA 1
ATOM 843 C C . THR A 1 105 ? -5.846 1.994 5.290 1.00 97.44 105 THR A C 1
ATOM 845 O O . THR A 1 105 ? -5.083 1.870 4.335 1.00 97.44 105 THR A O 1
ATOM 848 N N . LEU A 1 106 ? -7.175 1.945 5.135 1.00 98.31 106 LEU A N 1
ATOM 849 C CA . LEU A 1 106 ? -7.820 1.719 3.833 1.00 98.31 106 LEU A CA 1
ATOM 850 C C . LEU A 1 106 ? -7.476 2.811 2.812 1.00 98.31 106 LEU A C 1
ATOM 852 O O . LEU A 1 106 ? -7.235 2.512 1.640 1.00 98.31 106 LEU A O 1
ATOM 856 N N . SER A 1 107 ? -7.405 4.070 3.248 1.00 98.25 107 SER A N 1
ATOM 857 C CA . SER A 1 107 ? -6.979 5.177 2.388 1.00 98.25 107 SER A CA 1
ATOM 858 C C . SER A 1 107 ? -5.534 4.999 1.914 1.00 98.25 107 SER A C 1
ATOM 860 O O . SER A 1 107 ? -5.260 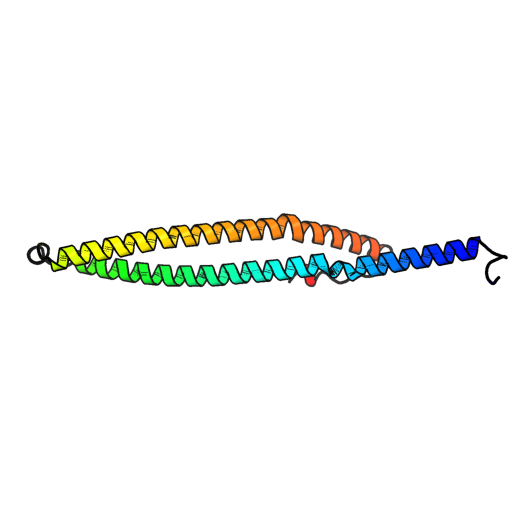5.184 0.728 1.00 98.25 107 SER A O 1
ATOM 862 N N . LYS A 1 108 ? -4.616 4.599 2.805 1.00 98.00 108 LYS A N 1
ATOM 863 C CA . LYS A 1 108 ? -3.215 4.311 2.449 1.00 98.00 108 LYS A CA 1
ATOM 864 C C . LYS A 1 108 ? -3.109 3.137 1.477 1.00 98.00 108 LYS A C 1
ATOM 866 O O . LYS A 1 108 ? -2.420 3.248 0.469 1.00 98.00 108 LYS A O 1
ATOM 871 N N . MET A 1 109 ? -3.839 2.048 1.727 1.00 98.31 109 MET A N 1
ATOM 872 C CA . MET A 1 109 ? -3.891 0.893 0.821 1.00 98.31 109 MET A CA 1
ATOM 873 C C . MET A 1 109 ? -4.402 1.287 -0.570 1.00 98.31 109 MET A C 1
ATOM 875 O O . MET A 1 109 ? -3.815 0.893 -1.574 1.00 98.31 109 MET A O 1
ATOM 879 N N . THR A 1 110 ? -5.444 2.120 -0.640 1.00 98.44 110 THR A N 1
ATOM 880 C CA . THR A 1 110 ? -5.973 2.643 -1.911 1.00 98.44 110 THR A CA 1
ATOM 881 C C . THR A 1 110 ? -4.916 3.454 -2.662 1.00 98.44 110 THR A C 1
ATOM 883 O O . THR A 1 110 ? -4.733 3.273 -3.864 1.00 98.44 110 THR A O 1
ATOM 886 N N . GLN A 1 111 ? -4.180 4.321 -1.960 1.00 98.12 111 GLN A N 1
ATOM 887 C CA . GLN A 1 111 ? -3.088 5.089 -2.555 1.00 98.12 111 GLN A CA 1
ATOM 888 C C . GLN A 1 111 ? -1.975 4.177 -3.090 1.00 98.12 111 GLN A C 1
ATOM 890 O O . GLN A 1 111 ? -1.548 4.358 -4.226 1.00 98.12 111 GLN A O 1
ATOM 895 N N . ILE A 1 112 ? -1.555 3.174 -2.315 1.00 98.25 112 ILE A N 1
ATOM 896 C CA . ILE A 1 112 ? -0.536 2.196 -2.727 1.00 98.25 112 ILE A CA 1
ATOM 897 C C . ILE A 1 112 ? -0.963 1.466 -4.004 1.00 98.25 112 ILE A C 1
ATOM 899 O O . ILE A 1 112 ? -0.157 1.321 -4.924 1.00 98.25 112 ILE A O 1
ATOM 903 N N . VAL A 1 113 ? -2.223 1.028 -4.086 1.00 98.19 113 VAL A N 1
ATOM 904 C CA . VAL A 1 113 ? -2.763 0.368 -5.286 1.00 98.19 113 VAL A CA 1
ATOM 905 C C . VAL A 1 113 ? -2.702 1.306 -6.491 1.00 98.19 113 VAL A C 1
ATOM 907 O O . VAL A 1 113 ? -2.201 0.903 -7.537 1.00 98.19 113 VAL A O 1
ATOM 910 N N . ASN A 1 114 ? -3.125 2.563 -6.338 1.00 97.25 114 ASN A N 1
ATOM 911 C CA . ASN A 1 114 ? -3.074 3.551 -7.418 1.00 97.25 114 ASN A CA 1
ATOM 912 C C . ASN A 1 114 ? -1.635 3.842 -7.879 1.00 97.25 114 ASN A C 1
ATOM 914 O O . ASN A 1 114 ? -1.367 3.919 -9.075 1.00 97.25 114 ASN A O 1
ATOM 918 N N . GLU A 1 115 ? -0.692 3.992 -6.948 1.00 96.31 115 GLU A N 1
ATOM 919 C CA . GLU A 1 115 ? 0.723 4.209 -7.270 1.00 96.31 115 GLU A CA 1
ATOM 920 C C . GLU A 1 115 ? 1.341 2.996 -7.976 1.00 96.31 115 GLU A C 1
ATOM 922 O O . GLU A 1 115 ? 2.118 3.160 -8.920 1.00 96.31 115 GLU A O 1
ATOM 927 N N . THR A 1 116 ? 0.959 1.787 -7.559 1.00 96.25 116 THR A N 1
ATOM 928 C CA . THR A 1 116 ? 1.388 0.531 -8.188 1.00 96.25 116 THR A CA 1
ATOM 929 C C . THR A 1 116 ? 0.829 0.397 -9.603 1.00 96.25 116 THR A C 1
ATOM 931 O O . THR A 1 116 ? 1.568 0.030 -10.515 1.00 96.25 116 THR A O 1
ATOM 934 N N . ASP A 1 117 ? -0.447 0.732 -9.807 1.00 94.69 117 ASP A N 1
ATOM 935 C CA . ASP A 1 117 ? -1.082 0.726 -11.127 1.00 94.69 117 ASP A CA 1
ATOM 936 C C . ASP A 1 117 ? -0.397 1.713 -12.081 1.00 94.69 117 ASP A C 1
ATOM 938 O O . ASP A 1 117 ? -0.019 1.348 -13.195 1.00 94.69 117 ASP A O 1
ATOM 942 N N . LEU A 1 118 ? -0.125 2.934 -11.609 1.00 92.06 118 LEU A N 1
ATOM 943 C CA . LEU A 1 118 ? 0.627 3.926 -12.373 1.00 92.06 118 LEU A CA 1
ATOM 944 C C . LEU A 1 118 ? 2.024 3.411 -12.734 1.00 92.06 118 LEU A C 1
ATOM 946 O O . LEU A 1 118 ? 2.433 3.526 -13.889 1.00 92.06 118 LEU A O 1
ATOM 950 N N . LEU A 1 119 ? 2.761 2.828 -11.787 1.00 92.12 119 LEU A N 1
ATOM 951 C CA . LEU A 1 119 ? 4.086 2.264 -12.052 1.00 92.12 119 LEU A CA 1
ATOM 952 C C . LEU A 1 119 ? 4.034 1.166 -13.130 1.00 92.12 119 LEU A C 1
ATOM 954 O O . LEU A 1 119 ? 4.814 1.209 -14.083 1.00 92.12 119 LEU A O 1
ATOM 958 N N . MET A 1 120 ? 3.101 0.219 -13.003 1.00 89.31 120 MET A N 1
ATOM 959 C CA . MET A 1 120 ? 2.895 -0.867 -13.965 1.0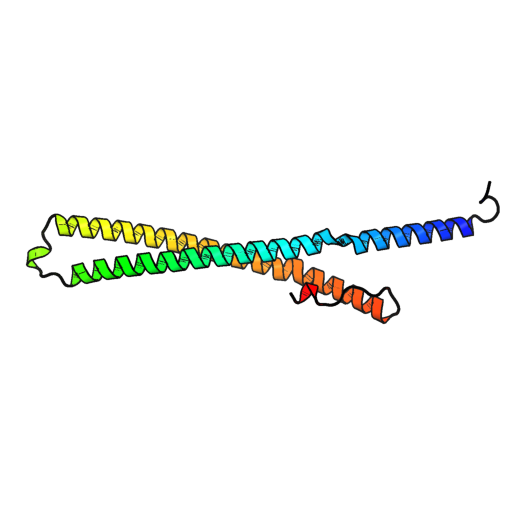0 89.31 120 MET A CA 1
ATOM 960 C C . MET A 1 120 ? 2.550 -0.325 -15.355 1.00 89.31 120 MET A C 1
ATOM 962 O O . MET A 1 120 ? 3.264 -0.596 -16.321 1.00 89.31 120 MET A O 1
ATOM 966 N N . ASN A 1 121 ? 1.481 0.464 -15.456 1.00 88.50 121 ASN A N 1
ATOM 967 C CA . ASN A 1 121 ? 0.864 0.801 -16.737 1.00 88.50 121 ASN A CA 1
ATOM 968 C C . ASN A 1 121 ? 1.539 1.963 -17.463 1.00 88.50 121 ASN A C 1
ATOM 970 O O . ASN A 1 121 ? 1.492 2.006 -18.689 1.00 88.50 121 ASN A O 1
ATOM 974 N N . SER A 1 122 ? 2.150 2.901 -16.736 1.00 83.56 122 SER A N 1
ATOM 975 C CA . SER A 1 122 ? 2.752 4.095 -17.349 1.00 83.56 122 SER A CA 1
ATOM 976 C C . SER A 1 122 ? 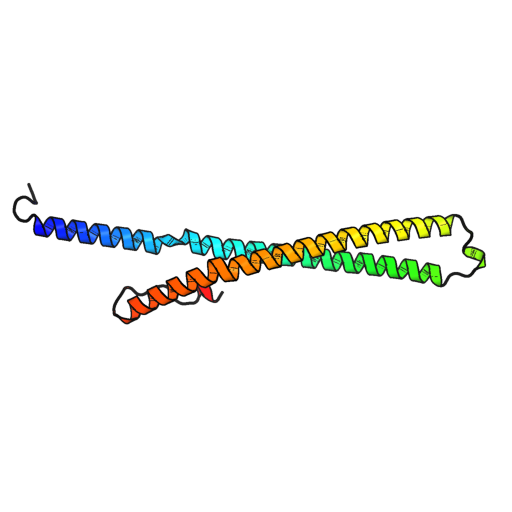4.272 4.060 -17.420 1.00 83.56 122 SER A C 1
ATOM 978 O O . SER A 1 122 ? 4.838 4.766 -18.237 1.00 83.56 122 SER A O 1
ATOM 980 N N . MET A 1 123 ? 4.952 3.259 -16.593 1.00 83.31 123 MET A N 1
ATOM 981 C CA . MET A 1 123 ? 6.419 3.269 -16.555 1.00 83.31 123 MET A CA 1
ATOM 982 C C . MET A 1 123 ? 7.007 1.946 -17.030 1.00 83.31 123 MET A C 1
ATOM 984 O O . MET A 1 123 ? 7.800 1.932 -17.967 1.00 83.31 123 MET A O 1
ATOM 988 N N . LEU A 1 124 ? 6.593 0.821 -16.439 1.00 86.75 124 LEU A N 1
ATOM 989 C CA . LEU A 1 124 ? 7.138 -0.487 -16.813 1.00 86.75 124 LEU A CA 1
ATOM 990 C C . LEU A 1 124 ? 6.720 -0.909 -18.225 1.00 86.75 124 LEU A C 1
ATOM 992 O O . LEU A 1 124 ? 7.543 -1.440 -18.969 1.00 86.75 124 LEU A O 1
ATOM 996 N N . VAL A 1 125 ? 5.470 -0.648 -18.624 1.00 87.75 125 VAL A N 1
ATOM 997 C CA . VAL A 1 125 ? 5.005 -0.941 -19.991 1.00 87.75 125 VAL A CA 1
ATOM 998 C C . VAL A 1 125 ? 5.778 -0.129 -21.034 1.00 87.75 125 VAL A C 1
ATOM 1000 O O . VAL A 1 125 ? 6.195 -0.701 -22.042 1.00 87.75 125 VAL A O 1
ATOM 1003 N N . GLU A 1 126 ? 5.995 1.168 -20.802 1.00 85.94 126 GLU A N 1
ATOM 1004 C CA . GLU A 1 126 ? 6.760 2.023 -21.722 1.00 85.94 126 GLU A CA 1
ATOM 1005 C C . GLU A 1 126 ? 8.220 1.556 -21.828 1.00 85.94 126 GLU A C 1
ATOM 1007 O O . GLU A 1 126 ? 8.711 1.301 -22.930 1.00 85.94 126 GLU A O 1
ATOM 1012 N N . GLU A 1 127 ? 8.885 1.314 -20.695 1.00 83.88 127 GLU A N 1
ATOM 1013 C CA . GLU A 1 127 ? 10.269 0.825 -20.677 1.00 83.88 127 GLU A CA 1
ATOM 1014 C C . GLU A 1 127 ? 10.424 -0.555 -21.328 1.00 83.88 127 GLU A C 1
ATOM 1016 O O . GLU A 1 127 ? 11.412 -0.815 -22.023 1.00 83.88 127 GLU A O 1
ATOM 1021 N N . LEU A 1 128 ? 9.440 -1.444 -21.168 1.00 86.38 128 LEU A N 1
ATOM 1022 C CA . LEU A 1 128 ? 9.433 -2.749 -21.827 1.00 86.38 128 LEU A CA 1
ATOM 1023 C C . LEU A 1 128 ? 9.304 -2.615 -23.351 1.00 86.38 128 LEU A C 1
ATOM 1025 O O . LEU A 1 128 ? 9.974 -3.339 -24.097 1.00 86.38 128 LEU A O 1
ATOM 1029 N N .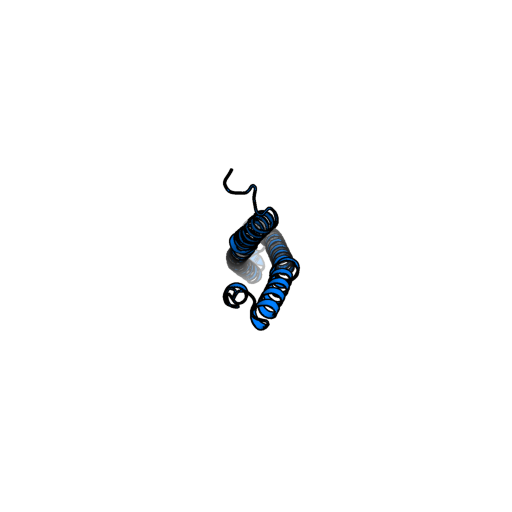 GLN A 1 129 ? 8.461 -1.697 -23.833 1.00 87.19 129 GLN A N 1
ATOM 1030 C CA . GLN A 1 129 ? 8.333 -1.419 -25.266 1.00 87.19 129 GLN A CA 1
ATOM 1031 C C . GLN A 1 129 ? 9.637 -0.860 -25.843 1.00 87.19 129 GLN A C 1
ATOM 1033 O O . GLN A 1 129 ? 10.108 -1.341 -26.883 1.00 87.19 129 GLN A O 1
ATOM 1038 N N . ASP A 1 130 ? 10.260 0.086 -25.144 1.00 84.75 130 ASP A N 1
ATOM 1039 C CA . ASP A 1 130 ? 11.544 0.663 -25.535 1.00 84.75 130 ASP A CA 1
ATOM 1040 C C . ASP A 1 130 ? 12.664 -0.376 -25.517 1.00 84.75 130 ASP A C 1
ATOM 1042 O O . ASP A 1 130 ? 13.458 -0.469 -26.461 1.00 84.75 130 ASP A O 1
ATOM 1046 N N . TRP A 1 131 ? 12.703 -1.229 -24.494 1.00 85.81 131 TRP A N 1
ATOM 1047 C CA . TRP A 1 131 ? 13.630 -2.351 -24.440 1.00 85.81 131 TRP A CA 1
ATOM 1048 C C . TRP A 1 131 ? 13.446 -3.300 -25.629 1.00 85.81 131 TRP A C 1
ATOM 1050 O O . TRP A 1 131 ? 14.424 -3.619 -26.311 1.00 85.81 131 TRP A O 1
ATOM 1060 N N . LYS A 1 132 ? 12.206 -3.677 -25.961 1.00 86.62 132 LYS A N 1
ATOM 1061 C CA . LYS A 1 132 ? 11.910 -4.545 -27.111 1.00 86.62 132 LYS A CA 1
ATOM 1062 C C . LYS A 1 132 ? 12.385 -3.921 -28.425 1.00 86.62 132 LYS A C 1
ATOM 1064 O O . LYS A 1 132 ? 12.955 -4.617 -29.268 1.00 86.62 132 LYS A O 1
ATOM 1069 N N . ARG A 1 133 ? 12.209 -2.607 -28.595 1.00 88.00 133 ARG A N 1
ATOM 1070 C CA . ARG A 1 133 ? 12.724 -1.863 -29.755 1.00 88.00 133 ARG A CA 1
ATOM 1071 C C . ARG A 1 133 ? 14.254 -1.908 -29.815 1.00 88.00 133 ARG A C 1
ATOM 1073 O O . ARG A 1 133 ? 14.812 -2.183 -30.878 1.00 88.00 133 ARG A O 1
ATOM 1080 N N . ARG A 1 134 ? 14.938 -1.667 -28.690 1.00 85.69 134 ARG A N 1
ATOM 1081 C CA . ARG A 1 134 ? 16.408 -1.756 -28.593 1.00 85.69 134 ARG A CA 1
ATOM 1082 C C . ARG A 1 134 ? 16.901 -3.160 -28.958 1.00 85.69 134 ARG A C 1
ATOM 1084 O O . ARG A 1 134 ? 17.854 -3.287 -29.725 1.00 85.69 134 ARG A O 1
ATOM 1091 N N . GLN A 1 135 ? 16.211 -4.201 -28.496 1.00 85.56 135 GLN A N 1
ATOM 1092 C CA . GLN A 1 135 ? 16.544 -5.589 -28.811 1.00 85.56 135 GLN A CA 1
ATOM 1093 C C . GLN A 1 135 ? 16.399 -5.903 -30.309 1.00 85.56 135 GLN A C 1
ATOM 1095 O O . GLN A 1 135 ? 17.304 -6.492 -30.896 1.00 85.56 135 GLN A O 1
ATOM 1100 N N . GLN A 1 136 ? 15.310 -5.468 -30.955 1.00 87.94 136 GLN A N 1
ATOM 1101 C CA . GLN A 1 136 ? 15.120 -5.651 -32.402 1.00 87.94 136 GLN A CA 1
ATOM 1102 C C . GLN A 1 136 ? 16.266 -5.039 -33.217 1.00 87.94 136 GLN A C 1
ATOM 1104 O O . GLN A 1 136 ? 16.752 -5.657 -34.163 1.00 87.94 136 GLN A O 1
ATOM 1109 N N . ILE A 1 137 ? 16.720 -3.844 -32.828 1.00 85.12 137 ILE A N 1
ATOM 1110 C CA . ILE A 1 137 ? 17.850 -3.159 -33.464 1.00 85.12 137 ILE A CA 1
ATOM 1111 C C . ILE A 1 137 ? 19.152 -3.947 -33.261 1.00 85.12 137 ILE A C 1
ATOM 1113 O O . ILE A 1 137 ? 19.918 -4.115 -34.209 1.00 85.12 137 ILE A O 1
ATOM 1117 N N . ALA A 1 138 ? 19.399 -4.469 -32.058 1.00 85.25 138 ALA A N 1
ATOM 1118 C CA . ALA A 1 138 ? 20.578 -5.290 -31.785 1.00 85.25 138 ALA A CA 1
ATOM 1119 C C . ALA A 1 138 ? 20.603 -6.573 -32.642 1.00 85.25 138 ALA A C 1
ATOM 1121 O O . ALA A 1 138 ? 21.647 -6.927 -33.187 1.00 85.25 138 ALA A O 1
ATOM 1122 N N . CYS A 1 139 ? 19.451 -7.224 -32.851 1.00 86.38 139 CYS A N 1
ATOM 1123 C CA . CYS A 1 139 ? 19.346 -8.435 -33.677 1.00 86.38 139 CYS A CA 1
ATOM 1124 C C . CYS A 1 139 ? 19.717 -8.225 -35.155 1.00 86.38 139 CYS A C 1
ATOM 1126 O O . CYS A 1 139 ? 20.109 -9.183 -35.816 1.00 86.38 139 CYS A O 1
ATOM 1128 N N . ILE A 1 140 ? 19.622 -6.997 -35.678 1.00 91.06 140 ILE A N 1
ATOM 1129 C CA . ILE A 1 140 ? 20.000 -6.661 -37.063 1.00 91.06 140 ILE A CA 1
ATOM 1130 C C . ILE A 1 140 ? 21.406 -6.045 -37.170 1.00 91.06 140 ILE A C 1
ATOM 1132 O O . ILE A 1 140 ? 21.727 -5.396 -38.164 1.00 91.06 140 ILE A O 1
ATOM 1136 N N . GLY A 1 141 ? 22.251 -6.234 -36.150 1.00 86.00 141 GLY A N 1
ATOM 1137 C CA . GLY A 1 141 ? 23.631 -5.736 -36.123 1.00 86.00 141 GLY A CA 1
ATOM 1138 C C . GLY A 1 141 ? 23.792 -4.334 -35.530 1.00 86.00 141 GLY A C 1
ATOM 1139 O O . GLY A 1 141 ? 24.846 -3.717 -35.684 1.00 86.00 141 GLY A O 1
ATOM 1140 N N . GLY A 1 142 ? 22.759 -3.810 -34.866 1.00 82.69 142 GLY A N 1
ATOM 1141 C CA . GLY A 1 142 ? 22.854 -2.588 -34.075 1.00 82.69 142 GLY A CA 1
ATOM 1142 C C . GLY A 1 142 ? 23.640 -2.774 -32.767 1.00 82.69 142 GLY A C 1
ATOM 1143 O O . GLY A 1 142 ? 24.063 -3.881 -32.433 1.00 82.69 142 GLY A O 1
ATOM 1144 N N . PRO A 1 143 ? 23.850 -1.691 -31.999 1.00 80.25 143 PRO A N 1
ATOM 1145 C CA . PRO A 1 143 ? 24.586 -1.752 -30.741 1.00 80.25 143 PRO A CA 1
ATOM 1146 C C . PRO A 1 143 ? 23.884 -2.662 -29.725 1.00 80.25 143 PRO A C 1
ATOM 1148 O O . PRO A 1 143 ? 22.676 -2.555 -29.515 1.00 80.25 143 PRO A O 1
ATOM 1151 N N . LEU A 1 144 ? 24.663 -3.527 -29.070 1.00 71.50 144 LEU A N 1
ATOM 1152 C CA . LEU A 1 144 ? 24.194 -4.330 -27.942 1.00 71.50 144 LEU A CA 1
ATOM 1153 C C . LEU A 1 144 ? 23.814 -3.410 -26.777 1.00 71.50 144 LEU A C 1
ATOM 1155 O O . LEU A 1 144 ? 24.512 -2.435 -26.487 1.00 71.50 144 LEU A O 1
ATOM 1159 N N . HIS A 1 145 ? 22.703 -3.726 -26.122 1.00 69.94 145 HIS A N 1
ATOM 1160 C CA . HIS A 1 145 ? 22.202 -2.986 -24.970 1.00 69.94 145 HIS A CA 1
ATOM 1161 C C . HIS A 1 145 ? 22.136 -3.884 -23.732 1.00 69.94 145 HIS A C 1
ATOM 1163 O O . HIS A 1 145 ? 22.258 -5.105 -23.845 1.00 69.94 145 HIS A O 1
ATOM 1169 N N . ASN A 1 146 ? 21.952 -3.266 -22.563 1.00 65.56 146 ASN A N 1
ATOM 1170 C CA . ASN A 1 146 ? 21.827 -3.962 -21.286 1.00 65.56 146 ASN A CA 1
ATOM 1171 C C . ASN A 1 146 ? 20.694 -5.006 -21.343 1.00 65.56 146 ASN A C 1
ATOM 1173 O O . ASN A 1 146 ? 19.684 -4.811 -22.030 1.00 65.56 146 ASN A O 1
ATOM 1177 N N . GLY A 1 147 ? 20.898 -6.130 -20.652 1.00 68.25 147 GLY A N 1
ATOM 1178 C CA . GLY A 1 147 ? 19.956 -7.248 -20.597 1.00 68.25 147 GLY A CA 1
ATOM 1179 C C . GLY A 1 147 ? 18.634 -6.903 -19.904 1.00 68.25 147 GLY A C 1
ATOM 1180 O O . GLY A 1 147 ? 18.385 -5.764 -19.519 1.00 68.25 147 GLY A O 1
ATOM 1181 N N . LEU A 1 148 ? 17.774 -7.910 -19.742 1.00 76.50 148 LEU A N 1
ATOM 1182 C CA . LEU A 1 148 ? 16.459 -7.754 -19.105 1.00 76.50 148 LEU A CA 1
ATOM 1183 C C . LEU A 1 148 ? 16.542 -7.549 -17.579 1.00 76.50 148 LEU A C 1
ATOM 1185 O O . LEU A 1 148 ? 15.524 -7.281 -16.949 1.00 76.50 148 LEU A O 1
ATOM 1189 N N . ASP A 1 149 ? 17.734 -7.670 -16.989 1.00 77.56 149 ASP A N 1
ATOM 1190 C CA . ASP A 1 149 ? 17.941 -7.734 -15.538 1.00 77.56 149 ASP A CA 1
ATOM 1191 C C . ASP A 1 149 ? 17.286 -6.570 -14.783 1.00 77.56 149 ASP A C 1
ATOM 1193 O O . ASP A 1 149 ? 16.772 -6.748 -13.688 1.00 77.56 149 ASP A O 1
ATOM 1197 N N . GLN A 1 150 ? 17.259 -5.373 -15.365 1.00 71.62 150 GLN A N 1
ATOM 1198 C CA . GLN A 1 150 ? 16.697 -4.183 -14.716 1.00 71.62 150 GLN A CA 1
ATOM 1199 C C . GLN A 1 150 ? 15.167 -4.111 -14.771 1.00 71.62 150 GLN A C 1
ATOM 1201 O O . GLN A 1 150 ? 14.564 -3.505 -13.900 1.00 71.62 150 GLN A O 1
ATOM 1206 N N . LEU A 1 151 ? 14.540 -4.711 -15.786 1.00 77.44 151 LEU A N 1
ATOM 1207 C CA . LEU A 1 151 ? 13.078 -4.825 -15.868 1.00 77.44 151 LEU A CA 1
ATOM 1208 C C . LEU A 1 151 ? 12.552 -5.993 -15.027 1.00 77.44 151 LEU A C 1
ATOM 1210 O O . LEU A 1 151 ? 11.374 -6.024 -14.682 1.00 77.44 151 LEU A O 1
ATOM 1214 N N . GLN A 1 152 ? 13.407 -6.984 -14.770 1.00 76.25 152 GLN A N 1
ATOM 1215 C CA . GLN A 1 152 ? 13.053 -8.192 -14.038 1.00 76.25 152 GLN A CA 1
ATOM 1216 C C . GLN A 1 152 ? 13.103 -8.014 -12.511 1.00 76.25 152 GLN A C 1
ATOM 1218 O O . GLN A 1 152 ? 12.385 -8.727 -11.809 1.00 76.25 152 GLN A O 1
ATOM 1223 N N . ASN A 1 153 ? 13.968 -7.128 -12.013 1.00 71.56 153 ASN A N 1
ATOM 1224 C CA . ASN A 1 153 ? 14.195 -6.888 -10.582 1.00 71.56 153 ASN A CA 1
ATOM 1225 C C . ASN A 1 153 ? 13.370 -5.711 -10.052 1.00 71.56 153 ASN A C 1
ATOM 1227 O O . ASN A 1 153 ? 13.040 -5.750 -8.844 1.00 71.56 153 ASN A O 1
#

Mean predicted aligned error: 10.93 Å

Radius of gyration: 31.5 Å; Cα contacts (8 Å, |Δi|>4): 49; chains: 1; bounding box: 69×38×90 Å

pLDDT: mean 86.51, std 11.97, range [54.16, 98.62]

Foldseek 3Di:
DVPPPPVPVVVVVVVVVVVVVVVVVVVVVCPLLVVLVVLVVVLVVLVVVLVVLVVVLVVLVVVLVVLVVVLVPDDPVCCPDPVNVVSVVVSVVSVVVSVVSVVVSVVSVVVSVVSVCCSVPPRLVVVVVVVVVQVVQVVVVHDDDDDCVSSVD

Secondary structure (DSSP, 8-state):
-TTTT-HHHHHHHHHHHHHHHHHHHHHT-HHHHHHHHHHHHHHHHHHHHHHHHHHHHHHHHHHHHHHHHHHHTS-TTTTTSHHHHHHHHHHHHHHHHHHHHHHHHHHHHHHHHHHHHHIIIIIIHHHHHHHHHHHHHHHTT------THHHH-

Nearest PDB structures (foldseek):
  8i21-assembly1_A  TM=7.102E-01  e=5.468E-01  Saccharomyces cerevisiae S288C
  7nna-assembly1_A  TM=5.881E-01  e=1.761E+00  Klebsiella pneumoniae
  8i4v-assembly1_B  TM=4.486E-01  e=1.169E+00  Saccharomyces cerevisiae S288C
  6pyu-assembly1_B  TM=4.682E-01  e=1.867E+00  Homo sapiens
  4ayx-assembly1_A  TM=4.509E-01  e=2.980E+00  Homo sapiens

InterPro domains:
  IPR001217 Transcription factor STAT [PTHR11801] (3-153)
  IPR013800 STAT transcription factor, all-alpha domain [PF01017] (37-153)
  IPR015988 STAT transcription factor, coiled coil [SSF47655] (30-153)

Solvent-accessible surface area (backbone atoms only — not comparable to full-atom values): 8663 Å² total; per-residue (Å²): 115,103,58,81,87,44,64,66,61,52,52,52,51,52,52,52,49,55,52,49,53,52,49,52,55,60,69,57,53,52,68,60,55,55,49,53,56,51,47,54,52,49,50,52,49,53,50,53,52,51,50,52,54,47,53,53,51,48,54,55,48,52,52,48,52,51,53,52,50,57,60,69,72,51,60,81,84,62,65,83,38,74,65,44,56,51,52,53,52,51,52,51,52,50,50,54,50,48,53,53,48,51,52,51,51,52,51,51,51,52,49,49,50,52,55,51,48,47,46,50,67,65,44,50,49,50,52,50,52,52,48,52,52,50,49,56,43,28,76,76,75,42,72,84,71,85,73,65,64,78,83,75,108

Sequence (153 aa):
GKFHGNPMHVAVVISNCLREERRILAAANMPVQRNVEHKVAAIKNSVQMTEQDTKYLEDLQDEFDYRYKTIQTMDQGDKNSALMNQEVLTLQEMLNSLDFKRKATLSKMTQIVNETDLLMNSMLVEELQDWKRRQQIACIGGPLHNGLDQLQN